Protein AF-A0A9P8L8C4-F1 (afdb_monomer_lite)

Foldseek 3Di:
DDDDDDDDDDDDDDDPDDPDPPDPPPDDDDDPCNVVLVVLQVLLDLDVVLVVLLVVLVVVLVVLVCCLVCCCVPPVVVVVVLVVCPPVSVVVSVVVSVVSVVSNVVSCVSVVDDRDQPLQDDDALVRCVVVVHHSPDHNPDDVPPPPPPPPDPDDDDDD

Radius of gyration: 31.72 Å; chains: 1; bounding box: 51×33×117 Å

pLDDT: mean 74.8, std 17.16, range [39.59, 94.56]

Sequence (159 aa):
MASAVAPSTPTPPSAHTAKSASASPAGTWRHPRFDDIVRRQNASAFTDSNVKKILWNAGTLIGSFAVGRFVPLIHPLLAEFTSYLYPYSLYIISLLRMLWFINIIIAFTPLIKPKDDLSDIPLTPSQRALLGLDPNAPSSLKPGSQKPQFLLFKLAPFW

Structure (mmCIF, N/CA/C/O backbone):
data_AF-A0A9P8L8C4-F1
#
_entry.id   AF-A0A9P8L8C4-F1
#
loop_
_atom_site.group_PDB
_atom_site.id
_atom_site.type_symbol
_atom_site.label_atom_id
_atom_site.label_alt_id
_atom_site.label_comp_id
_atom_site.label_asym_id
_atom_site.label_entity_id
_atom_site.label_seq_id
_atom_site.pdbx_PDB_ins_code
_atom_site.Cartn_x
_atom_site.Cartn_y
_atom_site.Cartn_z
_atom_site.occupancy
_atom_site.B_iso_or_equiv
_atom_site.auth_seq_id
_atom_site.auth_comp_id
_atom_site.auth_asym_id
_atom_site.auth_atom_id
_atom_site.pdbx_PDB_model_num
ATOM 1 N N . MET A 1 1 ? -23.802 -1.355 89.518 1.00 40.06 1 MET A N 1
ATOM 2 C CA . MET A 1 1 ? -24.201 -0.671 88.271 1.00 40.06 1 MET A CA 1
ATOM 3 C C . MET A 1 1 ? -22.961 -0.559 87.403 1.00 40.06 1 MET A C 1
ATOM 5 O O . MET A 1 1 ? -22.034 0.124 87.810 1.00 40.06 1 MET A O 1
ATOM 9 N N . ALA A 1 2 ? -22.883 -1.313 86.307 1.00 39.59 2 ALA A N 1
ATOM 10 C CA . ALA A 1 2 ? -21.724 -1.325 85.415 1.00 39.59 2 ALA A CA 1
ATOM 11 C C . ALA A 1 2 ? -22.160 -0.791 84.046 1.00 39.59 2 ALA A C 1
ATOM 13 O O . ALA A 1 2 ? -22.996 -1.403 83.384 1.00 39.59 2 ALA A O 1
ATOM 14 N N . SER A 1 3 ? -21.646 0.382 83.673 1.00 46.31 3 SER A N 1
ATOM 15 C CA . SER A 1 3 ? -21.904 1.028 82.384 1.00 46.31 3 SER A CA 1
ATOM 16 C C . SER A 1 3 ? -21.185 0.282 81.263 1.00 46.31 3 SER A C 1
ATOM 18 O O . SER A 1 3 ? -19.972 0.092 81.319 1.00 46.31 3 SER A O 1
ATOM 20 N N . ALA A 1 4 ? -21.932 -0.125 80.239 1.00 50.31 4 ALA A N 1
ATOM 21 C CA . ALA A 1 4 ? -21.379 -0.693 79.018 1.00 50.31 4 ALA A CA 1
ATOM 22 C C . ALA A 1 4 ? -20.746 0.417 78.160 1.00 50.31 4 ALA A C 1
ATOM 24 O O . ALA A 1 4 ? -21.402 1.401 77.822 1.00 50.31 4 ALA A O 1
ATOM 25 N N . VAL A 1 5 ? -19.468 0.257 77.817 1.00 54.25 5 VAL A N 1
ATOM 26 C CA . VAL A 1 5 ? -18.744 1.118 76.872 1.00 54.25 5 VAL A CA 1
ATOM 27 C C . VAL A 1 5 ? -19.084 0.660 75.451 1.00 54.25 5 VAL A C 1
ATOM 29 O O . VAL A 1 5 ? -18.885 -0.506 75.114 1.00 54.25 5 VAL A O 1
ATOM 32 N N . ALA A 1 6 ? -19.614 1.562 74.624 1.00 57.88 6 ALA A N 1
ATOM 33 C CA . ALA A 1 6 ? -19.891 1.297 73.212 1.00 57.88 6 ALA A CA 1
ATOM 34 C C . ALA A 1 6 ? -18.593 1.355 72.372 1.00 57.88 6 ALA A C 1
ATOM 36 O O . ALA A 1 6 ? -17.751 2.217 72.632 1.00 57.88 6 ALA A O 1
ATOM 37 N N . PRO A 1 7 ? -18.406 0.475 71.368 1.00 52.94 7 PRO A N 1
ATOM 38 C CA . PRO A 1 7 ? -17.205 0.466 70.536 1.00 52.94 7 PRO A CA 1
ATOM 39 C C . PRO A 1 7 ? -17.221 1.584 69.481 1.00 52.94 7 PRO A C 1
ATOM 41 O O . PRO A 1 7 ? -18.206 1.785 68.773 1.00 52.94 7 PRO A O 1
ATOM 44 N N . SER A 1 8 ? -16.097 2.290 69.364 1.00 53.03 8 SER A N 1
ATOM 45 C CA . SER A 1 8 ? -15.855 3.362 68.395 1.00 53.03 8 SER A CA 1
ATOM 46 C C . SER A 1 8 ? -15.687 2.816 66.972 1.00 53.03 8 SER A C 1
ATOM 48 O O . SER A 1 8 ? -14.843 1.956 66.723 1.00 53.03 8 SER A O 1
ATOM 50 N N . THR A 1 9 ? -16.454 3.350 66.022 1.00 56.22 9 THR A N 1
ATOM 51 C CA . THR A 1 9 ? -16.326 3.067 64.584 1.00 56.22 9 THR A CA 1
ATOM 52 C C . THR A 1 9 ? -14.974 3.569 64.049 1.00 56.22 9 THR A C 1
ATOM 54 O O . THR A 1 9 ? -14.654 4.740 64.262 1.00 56.22 9 THR A O 1
ATOM 57 N N . PRO A 1 10 ? -14.171 2.751 63.340 1.00 46.22 10 PRO A N 1
ATOM 58 C CA . PRO A 1 10 ? -12.918 3.215 62.754 1.00 46.22 10 PRO A CA 1
ATOM 59 C C . PRO A 1 10 ? -13.168 4.065 61.501 1.00 46.22 10 PRO A C 1
ATOM 61 O O . PRO A 1 10 ? -13.829 3.644 60.551 1.00 46.22 10 PRO A O 1
ATOM 64 N N . THR A 1 11 ? -12.603 5.268 61.502 1.00 51.56 11 THR A N 1
ATOM 65 C CA . THR A 1 11 ? -12.534 6.191 60.364 1.00 51.56 11 THR A CA 1
ATOM 66 C C . THR A 1 11 ? -11.739 5.554 59.214 1.00 51.56 11 THR A C 1
ATOM 68 O O . THR A 1 11 ? -10.655 5.020 59.466 1.00 51.56 11 THR A O 1
ATOM 71 N N . PRO A 1 12 ? -12.207 5.597 57.951 1.00 46.72 12 PRO A N 1
ATOM 72 C CA . PRO A 1 12 ? -11.429 5.074 56.833 1.00 46.72 12 PRO A CA 1
ATOM 73 C C . PRO A 1 12 ? -10.143 5.900 56.635 1.00 46.72 12 PRO A C 1
ATOM 75 O O . PRO A 1 12 ? -10.187 7.131 56.726 1.00 46.72 12 PRO A O 1
ATOM 78 N N . PRO A 1 13 ? -8.993 5.255 56.362 1.00 44.22 13 PRO A N 1
ATOM 79 C CA . PRO A 1 13 ? -7.738 5.956 56.157 1.00 44.22 13 PRO A CA 1
ATOM 80 C C . PRO A 1 13 ? -7.782 6.736 54.842 1.00 44.22 13 PRO A C 1
ATOM 82 O O . PRO A 1 13 ? -8.134 6.209 53.786 1.00 44.22 13 PRO A O 1
ATOM 85 N N . SER A 1 14 ? -7.400 8.008 54.940 1.00 47.22 14 SER A N 1
ATOM 86 C CA . SER A 1 14 ? -7.165 8.912 53.821 1.00 47.22 14 SER A CA 1
ATOM 87 C C . SER A 1 14 ? -6.246 8.233 52.800 1.00 47.22 14 SER A C 1
ATOM 89 O O . SER A 1 14 ? -5.106 7.883 53.111 1.00 47.22 14 SER A O 1
ATOM 91 N N . ALA A 1 15 ? -6.759 7.980 51.594 1.00 44.75 15 ALA A N 1
ATOM 92 C CA . ALA A 1 15 ? -5.992 7.360 50.526 1.00 44.75 15 ALA A CA 1
ATOM 93 C C . ALA A 1 15 ? -4.895 8.330 50.071 1.00 44.75 15 ALA A C 1
ATOM 95 O O . ALA A 1 15 ? -5.138 9.291 49.341 1.00 44.75 15 ALA A O 1
ATOM 96 N N . HIS A 1 16 ? -3.677 8.068 50.533 1.00 41.62 16 HIS A N 1
ATOM 97 C CA . HIS A 1 16 ? -2.477 8.756 50.102 1.00 41.62 16 HIS A CA 1
ATOM 98 C C . HIS A 1 16 ? -2.248 8.548 48.598 1.00 41.62 16 HIS A C 1
ATOM 100 O O . HIS A 1 16 ? -2.010 7.441 48.123 1.00 41.62 16 HIS A O 1
ATOM 106 N N . THR A 1 17 ? -2.302 9.671 47.885 1.00 41.66 17 THR A N 1
ATOM 107 C CA . THR A 1 17 ? -1.464 10.013 46.733 1.00 41.66 17 THR A CA 1
ATOM 108 C C . THR A 1 17 ? -1.441 8.985 45.602 1.00 41.66 17 THR A C 1
ATOM 110 O O . THR A 1 17 ? -0.466 8.262 45.390 1.00 41.66 17 THR A O 1
ATOM 113 N N . ALA A 1 18 ? -2.496 9.017 44.784 1.00 43.34 18 ALA A N 1
ATOM 114 C CA . ALA A 1 18 ? -2.396 8.630 43.384 1.00 43.34 18 ALA A CA 1
ATOM 115 C C . ALA A 1 18 ? -1.188 9.355 42.767 1.00 43.34 18 ALA A C 1
ATOM 117 O O . ALA A 1 18 ? -1.166 10.581 42.664 1.00 43.34 18 ALA A O 1
ATOM 118 N N . LYS A 1 19 ? -0.155 8.588 42.415 1.00 44.50 19 LYS A N 1
ATOM 119 C CA . LYS A 1 19 ? 1.033 9.057 41.703 1.00 44.50 19 LYS A CA 1
ATOM 120 C C . LYS A 1 19 ? 0.554 9.750 40.427 1.00 44.50 19 LYS A C 1
ATOM 122 O O . LYS A 1 19 ? 0.029 9.069 39.553 1.00 44.50 19 LYS A O 1
ATOM 127 N N . SER A 1 20 ? 0.653 11.082 40.414 1.00 41.12 20 SER A N 1
ATOM 128 C CA . SER A 1 20 ? 0.116 12.034 39.437 1.00 41.12 20 SER A CA 1
ATOM 129 C C . SER A 1 20 ? -0.485 11.397 38.187 1.00 41.12 20 SER A C 1
ATOM 131 O O . SER A 1 20 ? 0.168 11.268 37.153 1.00 41.12 20 SER A O 1
ATOM 133 N N . ALA A 1 21 ? -1.776 11.068 38.276 1.00 52.81 21 ALA A N 1
ATOM 134 C CA . ALA A 1 21 ? -2.645 11.260 37.132 1.00 52.81 21 ALA A CA 1
ATOM 135 C C . ALA A 1 21 ? -2.432 12.713 36.698 1.00 52.81 21 ALA A C 1
ATOM 137 O O . ALA A 1 21 ? -2.588 13.620 37.518 1.00 52.81 21 ALA A O 1
ATOM 138 N N . SER A 1 22 ? -1.997 12.939 35.457 1.00 49.97 22 SER A N 1
ATOM 139 C CA . SER A 1 22 ? -2.027 14.278 34.877 1.00 49.97 22 SER A CA 1
ATOM 140 C C . SER A 1 22 ? -3.450 14.790 35.066 1.00 49.97 22 SER A C 1
ATOM 142 O O . SER A 1 22 ? -4.384 14.236 34.481 1.00 49.97 22 SER A O 1
ATOM 144 N N . ALA A 1 23 ? -3.618 15.754 35.968 1.00 53.47 23 ALA A N 1
ATOM 145 C CA . ALA A 1 23 ? -4.906 16.328 36.290 1.00 53.47 23 ALA A CA 1
ATOM 146 C C . ALA A 1 23 ? -5.538 16.798 34.980 1.00 53.47 23 ALA A C 1
ATOM 148 O O . ALA A 1 23 ? -4.986 17.670 34.314 1.00 53.47 23 ALA A O 1
ATOM 149 N N . SER A 1 24 ? -6.651 16.179 34.583 1.00 52.22 24 SER A N 1
ATOM 150 C CA . SER A 1 24 ? -7.511 16.732 33.545 1.00 52.22 24 SER A CA 1
ATOM 151 C C . SER A 1 24 ? -8.174 17.961 34.173 1.00 52.22 24 SER A C 1
ATOM 153 O O . SER A 1 24 ? -8.968 17.802 35.107 1.00 52.22 24 SER A O 1
ATOM 155 N N . PRO A 1 25 ? -7.797 19.188 33.772 1.00 56.12 25 PRO A N 1
ATOM 156 C CA . PRO A 1 25 ? -8.393 20.393 34.321 1.00 56.12 25 PRO A CA 1
ATOM 157 C C . PRO A 1 25 ? -9.795 20.492 33.725 1.00 56.12 25 PRO A C 1
ATOM 159 O O . PRO A 1 25 ? -9.920 20.503 32.507 1.00 56.12 25 PRO A O 1
ATOM 162 N N . ALA A 1 26 ? -10.825 20.496 34.575 1.00 57.72 26 ALA A N 1
ATOM 163 C CA . ALA A 1 26 ? -12.217 20.840 34.267 1.00 57.72 26 ALA A CA 1
ATOM 164 C C . ALA A 1 26 ? -12.619 20.746 32.774 1.00 57.72 26 ALA A C 1
ATOM 166 O O . ALA A 1 26 ? -12.619 21.740 32.053 1.00 57.72 26 ALA A O 1
ATOM 167 N N . GLY A 1 27 ? -12.996 19.546 32.323 1.00 62.44 27 GLY A N 1
ATOM 168 C CA . GLY A 1 27 ? -13.555 19.341 30.986 1.00 62.44 27 GLY A CA 1
ATOM 169 C C . GLY A 1 27 ? -13.231 17.966 30.414 1.00 62.44 27 GLY A C 1
ATOM 170 O O . GLY A 1 27 ? -12.110 17.714 29.994 1.00 62.44 27 GLY A O 1
ATOM 171 N N . THR A 1 28 ? -14.249 17.105 30.349 1.00 66.88 28 THR A N 1
ATOM 172 C CA . THR A 1 28 ? -14.245 15.773 29.712 1.00 66.88 28 THR A CA 1
ATOM 173 C C . THR A 1 28 ? -13.277 14.758 30.333 1.00 66.88 28 THR A C 1
ATOM 175 O O . THR A 1 28 ? -12.097 14.688 30.000 1.00 66.88 28 THR A O 1
ATOM 178 N N . TRP A 1 29 ? -13.808 13.886 31.195 1.00 66.75 29 TRP A N 1
ATOM 179 C CA . TRP A 1 29 ? -13.113 12.660 31.600 1.00 66.75 29 TRP A CA 1
ATOM 180 C C . TRP A 1 29 ? -12.693 11.849 30.359 1.00 66.75 29 TRP A C 1
ATOM 182 O O . TRP A 1 29 ? -13.540 11.494 29.540 1.00 66.75 29 TRP A O 1
ATOM 192 N N . ARG A 1 30 ? -11.400 11.518 30.234 1.00 76.56 30 ARG A N 1
ATOM 193 C CA . ARG A 1 30 ? -10.848 10.655 29.171 1.00 76.56 30 ARG A CA 1
ATOM 194 C C . ARG A 1 30 ? -10.201 9.414 29.782 1.00 76.56 30 ARG A C 1
ATOM 196 O O . ARG A 1 30 ? -9.505 9.506 30.790 1.00 76.56 30 ARG A O 1
ATOM 203 N N . HIS A 1 31 ? -10.432 8.246 29.179 1.00 81.00 31 HIS A N 1
ATOM 204 C CA . HIS A 1 31 ? -9.868 6.986 29.669 1.00 81.00 31 HIS A CA 1
ATOM 205 C C . HIS A 1 31 ? -8.324 7.011 29.580 1.00 81.00 31 HIS A C 1
ATOM 207 O O . HIS A 1 31 ? -7.805 7.352 28.513 1.00 81.00 31 HIS A O 1
ATOM 213 N N . PRO A 1 32 ? -7.573 6.599 30.625 1.00 82.62 32 PRO A N 1
ATOM 214 C CA . PRO A 1 32 ? -6.104 6.671 30.634 1.00 82.62 32 PRO A CA 1
ATOM 215 C C . PRO A 1 32 ? -5.418 5.915 29.488 1.00 82.62 32 PRO A C 1
ATOM 217 O O . PRO A 1 32 ? -4.313 6.264 29.097 1.00 82.62 32 PRO A O 1
ATOM 220 N N . ARG A 1 33 ? -6.077 4.882 28.942 1.00 83.06 33 ARG A N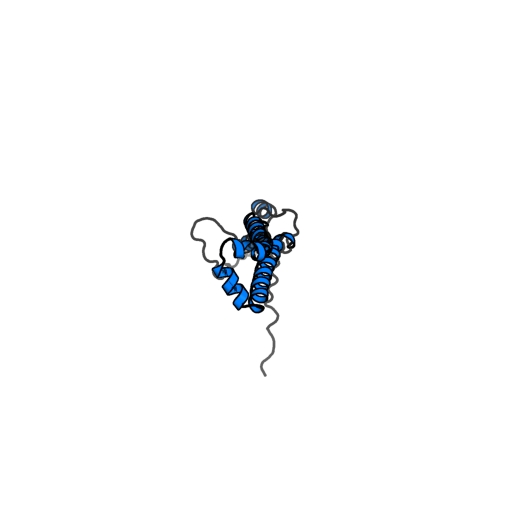 1
ATOM 221 C CA . ARG A 1 33 ? -5.589 4.087 27.798 1.00 83.06 33 ARG A CA 1
ATOM 222 C C . ARG A 1 33 ? -6.336 4.358 26.490 1.00 83.06 33 ARG A C 1
ATOM 224 O O . ARG A 1 33 ? -6.329 3.515 25.602 1.00 83.06 33 ARG A O 1
ATOM 231 N N . PHE A 1 34 ? -7.045 5.482 26.375 1.00 87.06 34 PHE A N 1
ATOM 232 C CA . PHE A 1 34 ? -7.819 5.786 25.165 1.00 87.06 34 PHE A CA 1
ATOM 233 C C . PHE A 1 34 ? -6.940 5.831 23.905 1.00 87.06 34 PHE A C 1
ATOM 235 O O . PHE A 1 34 ? -7.300 5.254 22.884 1.00 87.06 34 PHE A O 1
ATOM 242 N N . ASP A 1 35 ? -5.753 6.430 23.993 1.00 86.69 35 ASP A N 1
ATOM 243 C CA . ASP A 1 35 ? -4.854 6.552 22.837 1.00 86.69 35 ASP A CA 1
ATOM 244 C C . ASP A 1 35 ? -4.340 5.186 22.364 1.00 86.69 35 ASP A C 1
ATOM 246 O O . ASP A 1 35 ? -4.241 4.926 21.164 1.00 86.69 35 ASP A O 1
ATOM 250 N N . ASP A 1 36 ? -4.080 4.274 23.305 1.00 85.88 36 ASP A N 1
ATOM 251 C CA . ASP A 1 36 ? -3.688 2.900 22.996 1.00 85.88 36 ASP A CA 1
ATOM 252 C C . ASP A 1 36 ? -4.811 2.125 22.295 1.00 85.88 36 ASP A C 1
ATOM 254 O O . ASP A 1 36 ? -4.537 1.392 21.340 1.00 85.88 36 ASP A O 1
ATOM 258 N N . ILE A 1 37 ? -6.059 2.308 22.746 1.00 86.50 37 ILE A N 1
ATOM 259 C CA . ILE A 1 37 ? -7.267 1.715 22.149 1.00 86.50 37 ILE A CA 1
ATOM 260 C C . ILE A 1 37 ? -7.399 2.163 20.694 1.00 86.50 37 ILE A C 1
ATOM 262 O O . ILE A 1 37 ? -7.448 1.329 19.788 1.00 86.50 37 ILE A O 1
ATOM 266 N N . VAL A 1 38 ? -7.375 3.478 20.461 1.00 87.75 38 VAL A N 1
ATOM 267 C CA . VAL A 1 38 ? -7.515 4.060 19.119 1.00 87.75 38 VAL A CA 1
ATOM 268 C C . VAL A 1 38 ? -6.380 3.601 18.206 1.00 87.75 38 VAL A C 1
ATOM 270 O O . VAL A 1 38 ? -6.621 3.216 17.060 1.00 87.75 38 VAL A O 1
ATOM 273 N N . ARG A 1 39 ? -5.139 3.566 18.709 1.00 86.44 39 ARG A N 1
ATOM 274 C CA . ARG A 1 39 ? -3.985 3.078 17.942 1.00 86.44 39 ARG A CA 1
ATOM 275 C C . ARG A 1 39 ? -4.184 1.634 17.475 1.00 86.44 39 ARG A C 1
ATOM 277 O O . ARG A 1 39 ? -3.915 1.337 16.313 1.00 86.44 39 ARG A O 1
ATOM 284 N N . ARG A 1 40 ? -4.629 0.736 18.359 1.00 86.44 40 ARG A N 1
ATOM 285 C CA . ARG A 1 40 ? -4.825 -0.692 18.040 1.00 86.44 40 ARG A CA 1
ATOM 286 C C . ARG A 1 40 ? -5.997 -0.919 17.084 1.00 86.44 40 ARG A C 1
ATOM 288 O O . ARG A 1 40 ? -5.867 -1.699 16.139 1.00 86.44 40 ARG A O 1
ATOM 295 N N . GLN A 1 41 ? -7.092 -0.182 17.264 1.00 86.06 41 GLN A N 1
ATOM 296 C CA . GLN A 1 41 ? -8.224 -0.207 16.337 1.00 86.06 41 GLN A CA 1
ATOM 297 C C . GLN A 1 41 ? -7.809 0.257 14.933 1.00 86.06 41 GLN A C 1
ATOM 299 O O . GLN A 1 41 ? -8.098 -0.427 13.954 1.00 86.06 41 GLN A O 1
ATOM 304 N N . ASN A 1 42 ? -7.061 1.360 14.824 1.00 83.31 42 ASN A N 1
ATOM 305 C CA . ASN A 1 42 ? -6.596 1.876 13.534 1.00 83.31 42 ASN A CA 1
ATOM 306 C C . ASN A 1 42 ? -5.567 0.948 12.860 1.00 83.31 42 ASN A C 1
ATOM 308 O O . ASN A 1 42 ? -5.579 0.780 11.645 1.00 83.31 42 ASN A O 1
ATOM 312 N N . ALA A 1 43 ? -4.705 0.283 13.636 1.00 80.69 43 ALA A N 1
ATOM 313 C CA . ALA A 1 43 ? -3.736 -0.681 13.105 1.00 80.69 43 ALA A CA 1
ATOM 314 C C . ALA A 1 43 ? -4.384 -1.921 12.457 1.00 80.69 43 ALA A C 1
ATOM 316 O O . ALA A 1 43 ? -3.722 -2.620 11.685 1.00 80.69 43 ALA A O 1
ATOM 317 N N . SER A 1 44 ? -5.653 -2.182 12.776 1.00 77.62 44 SER A N 1
ATOM 318 C CA . SER A 1 44 ? -6.445 -3.299 12.249 1.00 77.62 44 SER A CA 1
ATOM 319 C C . SER A 1 44 ? -7.510 -2.838 11.244 1.00 77.62 44 SER A C 1
ATOM 321 O O . SER A 1 44 ? -8.294 -3.650 10.762 1.00 77.62 44 SER A O 1
ATOM 323 N N . ALA A 1 45 ? -7.576 -1.539 10.933 1.00 80.06 45 ALA A N 1
ATOM 324 C CA . ALA A 1 45 ? -8.603 -0.982 10.064 1.00 80.06 45 ALA A CA 1
ATOM 325 C C . ALA A 1 45 ? -8.209 -1.095 8.585 1.00 80.06 45 ALA A C 1
ATOM 327 O O . ALA A 1 45 ? -7.171 -0.588 8.144 1.00 80.06 45 ALA A O 1
ATOM 328 N N . PHE A 1 46 ? -9.079 -1.718 7.788 1.00 77.88 46 PHE A N 1
ATOM 329 C CA . PHE A 1 46 ? -8.966 -1.683 6.335 1.00 77.88 46 PHE A CA 1
ATOM 330 C C . PHE A 1 46 ? -9.653 -0.431 5.774 1.00 77.88 46 PHE A C 1
ATOM 332 O O . PHE A 1 46 ? -10.850 -0.425 5.510 1.00 77.88 46 PHE A O 1
ATOM 339 N N . THR A 1 47 ? -8.884 0.648 5.633 1.00 81.12 47 THR A N 1
ATOM 340 C CA . THR A 1 47 ? -9.370 1.949 5.141 1.00 81.12 47 THR A CA 1
ATOM 341 C C . THR A 1 47 ? -9.159 2.124 3.630 1.00 81.12 47 THR A C 1
ATOM 343 O O . THR A 1 47 ? -8.226 1.556 3.058 1.00 81.12 47 THR A O 1
ATOM 346 N N . ASP A 1 48 ? -9.933 3.013 2.996 1.00 82.19 48 ASP A N 1
ATOM 347 C CA . ASP A 1 48 ? -9.788 3.445 1.591 1.00 82.19 48 ASP A CA 1
ATOM 348 C C . ASP A 1 48 ? -8.362 3.859 1.205 1.00 82.19 48 ASP A C 1
ATOM 350 O O . ASP A 1 48 ? -7.939 3.727 0.055 1.00 82.19 48 ASP A O 1
ATOM 354 N N . SER A 1 49 ? -7.594 4.373 2.165 1.00 82.19 49 SER A N 1
ATOM 355 C CA . SER A 1 49 ? -6.196 4.742 1.956 1.00 82.19 49 SER A CA 1
ATOM 356 C C . SER A 1 49 ? -5.323 3.531 1.611 1.00 82.19 49 SER A C 1
ATOM 358 O O . SER A 1 49 ? -4.425 3.660 0.780 1.00 82.19 49 SER A O 1
ATOM 360 N N . ASN A 1 50 ? -5.600 2.353 2.179 1.00 86.31 50 ASN A N 1
ATOM 361 C CA . ASN A 1 50 ? -4.909 1.112 1.830 1.00 86.31 50 ASN A CA 1
ATOM 362 C C . ASN A 1 50 ? -5.287 0.664 0.414 1.00 86.31 50 ASN A C 1
ATOM 364 O O . ASN A 1 50 ? -4.402 0.338 -0.370 1.00 86.31 50 ASN A O 1
ATOM 368 N N . VAL A 1 51 ? -6.570 0.755 0.043 1.00 84.81 51 VAL A N 1
ATOM 369 C CA . VAL A 1 51 ? -7.049 0.429 -1.313 1.00 84.81 51 VAL A CA 1
ATOM 370 C C . VAL A 1 51 ? -6.386 1.321 -2.361 1.00 84.81 51 VAL A C 1
ATOM 372 O O . VAL A 1 51 ? -5.851 0.825 -3.349 1.00 84.81 51 VAL A O 1
ATOM 375 N N . LYS A 1 52 ? -6.348 2.638 -2.132 1.00 86.69 52 LYS A N 1
ATOM 376 C CA . LYS A 1 52 ? -5.687 3.585 -3.042 1.00 86.69 52 LYS A CA 1
ATOM 377 C C . LYS A 1 52 ? -4.192 3.294 -3.176 1.00 86.69 52 LYS A C 1
ATOM 379 O O . LYS A 1 52 ? -3.668 3.352 -4.284 1.00 86.69 52 LYS A O 1
ATOM 384 N N . LYS A 1 53 ? -3.507 2.952 -2.078 1.00 87.69 53 LYS A N 1
ATOM 385 C CA . LYS A 1 53 ? -2.094 2.537 -2.121 1.00 87.69 53 LYS A CA 1
ATOM 386 C C . LYS A 1 53 ? -1.907 1.277 -2.960 1.00 87.69 53 LYS A C 1
ATOM 388 O O . LYS A 1 53 ? -0.996 1.255 -3.782 1.00 87.69 53 LYS A O 1
ATOM 393 N N . ILE A 1 54 ? -2.757 0.264 -2.779 1.00 90.00 54 ILE A N 1
ATOM 394 C CA . ILE A 1 54 ? -2.719 -0.968 -3.578 1.00 90.00 54 ILE A CA 1
ATOM 395 C C . ILE A 1 54 ? -2.915 -0.626 -5.054 1.00 90.00 54 ILE A C 1
ATOM 397 O O . ILE A 1 54 ? -2.097 -1.025 -5.874 1.00 90.00 54 ILE A O 1
ATOM 401 N N . LEU A 1 55 ? -3.939 0.165 -5.384 1.00 92.12 55 LEU A N 1
ATOM 402 C CA . LEU A 1 55 ? -4.264 0.517 -6.763 1.00 92.12 55 LEU A CA 1
ATOM 403 C C . LEU A 1 55 ? -3.119 1.265 -7.454 1.00 92.12 55 LEU A C 1
ATOM 405 O O . LEU A 1 55 ? -2.728 0.890 -8.556 1.00 92.12 55 LEU A O 1
ATOM 409 N N . TRP A 1 56 ? -2.547 2.280 -6.799 1.00 91.62 56 TRP A N 1
ATOM 410 C CA . TRP A 1 56 ? -1.423 3.028 -7.359 1.00 91.62 56 TRP A CA 1
ATOM 411 C C . TRP A 1 56 ? -0.173 2.165 -7.521 1.00 91.62 56 TRP A C 1
ATOM 413 O O . TRP A 1 56 ? 0.402 2.167 -8.602 1.00 91.62 56 TRP A O 1
ATOM 423 N N . ASN A 1 57 ? 0.228 1.394 -6.501 1.00 92.44 57 ASN A N 1
ATOM 424 C CA . ASN A 1 57 ? 1.424 0.549 -6.604 1.00 92.44 57 ASN A CA 1
ATOM 425 C C . ASN A 1 57 ? 1.239 -0.603 -7.606 1.00 92.44 57 ASN A C 1
ATOM 427 O O . ASN A 1 57 ? 2.176 -0.953 -8.318 1.00 92.44 57 ASN A O 1
ATOM 431 N N . ALA A 1 58 ? 0.044 -1.193 -7.691 1.00 91.06 58 ALA A N 1
ATOM 432 C CA . ALA A 1 58 ? -0.257 -2.226 -8.678 1.00 91.06 58 ALA A CA 1
ATOM 433 C C . ALA A 1 58 ? -0.262 -1.642 -10.095 1.00 91.06 58 ALA A C 1
ATOM 435 O O . ALA A 1 58 ? 0.345 -2.211 -11.000 1.00 91.06 58 ALA A O 1
ATOM 436 N N . GLY A 1 59 ? -0.887 -0.476 -10.276 1.00 92.81 59 GLY A N 1
ATOM 437 C CA . GLY A 1 59 ? -0.901 0.243 -11.546 1.00 92.81 59 GLY A CA 1
ATOM 438 C C . GLY A 1 59 ? 0.503 0.618 -12.019 1.00 92.81 59 GLY A C 1
ATOM 439 O O . GLY A 1 59 ? 0.840 0.363 -13.174 1.00 92.81 59 GLY A O 1
ATOM 440 N N . THR A 1 60 ? 1.356 1.153 -11.138 1.00 91.06 60 THR A N 1
ATOM 441 C CA . THR A 1 60 ? 2.751 1.478 -11.485 1.00 91.06 60 THR A CA 1
ATOM 442 C C . THR A 1 60 ? 3.565 0.226 -11.787 1.00 91.06 60 THR A C 1
ATOM 444 O O . THR A 1 60 ? 4.320 0.217 -12.759 1.00 91.06 60 THR A O 1
ATOM 447 N N . LEU A 1 61 ? 3.384 -0.852 -11.018 1.00 92.62 61 LEU A N 1
ATOM 448 C CA . LEU A 1 61 ? 4.063 -2.123 -11.256 1.00 92.62 61 LEU A CA 1
ATOM 449 C C . LEU A 1 61 ? 3.699 -2.699 -12.628 1.00 92.62 61 LEU A C 1
ATOM 451 O O . LEU A 1 61 ? 4.599 -3.030 -13.398 1.00 92.62 61 LEU A O 1
ATOM 455 N N . ILE A 1 62 ? 2.409 -2.762 -12.965 1.00 91.44 62 ILE A N 1
ATOM 456 C CA . ILE A 1 62 ? 1.927 -3.240 -14.270 1.00 91.44 62 ILE A CA 1
ATOM 457 C C . ILE A 1 62 ? 2.426 -2.319 -15.390 1.00 91.44 62 ILE A C 1
ATOM 459 O O . ILE A 1 62 ? 3.007 -2.786 -16.370 1.00 91.44 62 ILE A O 1
ATOM 463 N N . GLY A 1 63 ? 2.282 -1.002 -15.221 1.00 91.31 63 GLY A N 1
ATOM 464 C CA . GLY A 1 63 ? 2.760 -0.008 -16.183 1.00 91.31 63 GLY A CA 1
ATOM 465 C C . GLY A 1 63 ? 4.267 -0.105 -16.438 1.00 91.31 63 GLY A C 1
ATOM 466 O O . GLY A 1 63 ? 4.719 0.087 -17.567 1.00 91.31 63 GLY A O 1
ATOM 467 N N . SER A 1 64 ? 5.052 -0.503 -15.433 1.00 91.06 64 SER A N 1
ATOM 468 C CA . SER A 1 64 ? 6.503 -0.662 -15.562 1.00 91.06 64 SER A CA 1
ATOM 469 C C . SER A 1 64 ? 6.929 -1.721 -16.585 1.00 91.06 64 SER A C 1
ATOM 471 O O . SER A 1 64 ? 8.060 -1.678 -17.070 1.00 91.06 64 SER A O 1
ATOM 473 N N . PHE A 1 65 ? 6.065 -2.680 -16.930 1.00 89.44 65 PHE A N 1
ATOM 474 C CA . PHE A 1 65 ? 6.349 -3.670 -17.975 1.00 89.44 65 PHE A CA 1
ATOM 475 C C . PHE A 1 65 ? 6.228 -3.077 -19.380 1.00 89.44 65 PHE A C 1
ATOM 477 O O . PHE A 1 65 ? 6.947 -3.489 -20.286 1.00 89.44 65 PHE A O 1
ATOM 484 N N . ALA A 1 66 ? 5.384 -2.061 -19.548 1.00 89.50 66 ALA A N 1
ATOM 485 C CA . ALA A 1 66 ? 5.193 -1.369 -20.815 1.00 89.50 66 ALA A CA 1
ATOM 486 C C . ALA A 1 66 ? 6.344 -0.390 -21.135 1.00 89.50 66 ALA A C 1
ATOM 488 O O . ALA A 1 66 ? 6.562 -0.045 -22.297 1.00 89.50 66 ALA A O 1
ATOM 489 N N . VAL A 1 67 ? 7.123 0.022 -20.126 1.00 86.69 67 VAL A N 1
ATOM 490 C CA . VAL A 1 67 ? 8.214 1.012 -20.237 1.00 86.69 67 VAL A CA 1
ATOM 491 C C . VAL A 1 67 ? 9.190 0.678 -21.366 1.00 86.69 67 VAL A C 1
ATOM 493 O O . VAL A 1 67 ? 9.442 1.529 -22.213 1.00 86.69 67 VAL A O 1
ATOM 496 N N . GLY A 1 68 ? 9.675 -0.564 -21.454 1.00 84.19 68 GLY A N 1
ATOM 497 C CA . GLY A 1 68 ? 10.637 -0.959 -22.494 1.00 84.19 68 GLY A CA 1
ATOM 498 C C . GLY A 1 68 ? 10.089 -0.875 -23.924 1.00 84.19 68 GLY A C 1
ATOM 499 O O . GLY A 1 68 ? 10.859 -0.728 -24.868 1.00 84.19 68 GLY A O 1
ATOM 500 N N . ARG A 1 69 ? 8.762 -0.928 -24.097 1.00 87.25 69 ARG A N 1
ATOM 501 C CA . ARG A 1 69 ? 8.110 -0.828 -25.407 1.00 87.25 69 ARG A CA 1
ATOM 502 C C . ARG A 1 69 ? 7.843 0.617 -25.816 1.00 87.25 69 ARG A C 1
ATOM 504 O O . ARG A 1 69 ? 7.999 0.942 -26.988 1.00 87.25 69 ARG A O 1
ATOM 511 N N . PHE A 1 70 ? 7.418 1.460 -24.877 1.00 89.88 70 PHE A N 1
ATOM 512 C CA . PHE A 1 70 ? 6.940 2.810 -25.190 1.00 89.88 70 PHE A CA 1
ATOM 513 C C . PHE A 1 70 ? 7.983 3.909 -24.974 1.00 89.88 70 PHE A C 1
ATOM 515 O O . PHE A 1 70 ? 7.960 4.897 -25.702 1.00 89.88 70 PHE A O 1
ATOM 522 N N . VAL A 1 71 ? 8.926 3.751 -24.039 1.00 90.00 71 VAL A N 1
ATOM 523 C CA . VAL A 1 71 ? 9.957 4.776 -23.789 1.00 90.00 71 VAL A CA 1
ATOM 524 C C . VAL A 1 71 ? 10.803 5.081 -25.028 1.00 90.00 71 VAL A C 1
ATOM 526 O O . VAL A 1 71 ? 10.972 6.265 -25.307 1.00 90.00 71 VAL A O 1
ATOM 529 N N . PRO A 1 72 ? 11.261 4.102 -25.834 1.00 90.38 72 PRO A N 1
ATOM 530 C CA . PRO A 1 72 ? 12.004 4.408 -27.059 1.00 90.38 72 PRO A CA 1
ATOM 531 C C . PRO A 1 72 ? 11.196 5.201 -28.095 1.00 90.38 72 PRO A C 1
ATOM 533 O O . PRO A 1 72 ? 11.778 5.946 -28.874 1.00 90.38 72 PRO A O 1
ATOM 536 N N . LEU A 1 73 ? 9.864 5.058 -28.096 1.00 91.25 73 LEU A N 1
ATOM 537 C CA . LEU A 1 73 ? 8.972 5.748 -29.035 1.00 91.25 73 LEU A CA 1
ATOM 538 C C . LEU A 1 73 ? 8.729 7.209 -28.643 1.00 91.25 73 LEU A C 1
ATOM 540 O O . LEU A 1 73 ? 8.562 8.057 -29.512 1.00 91.25 73 LEU A O 1
ATOM 544 N N . ILE A 1 74 ? 8.674 7.493 -27.341 1.00 92.94 74 ILE A N 1
ATOM 545 C CA . ILE A 1 74 ? 8.303 8.814 -26.815 1.00 92.94 74 ILE A CA 1
ATOM 546 C C . ILE A 1 74 ? 9.547 9.630 -26.447 1.00 92.94 74 ILE A C 1
ATOM 548 O O . ILE A 1 74 ? 9.561 10.846 -26.615 1.00 92.94 74 ILE A O 1
ATOM 552 N N . HIS A 1 75 ? 10.591 8.976 -25.931 1.00 91.8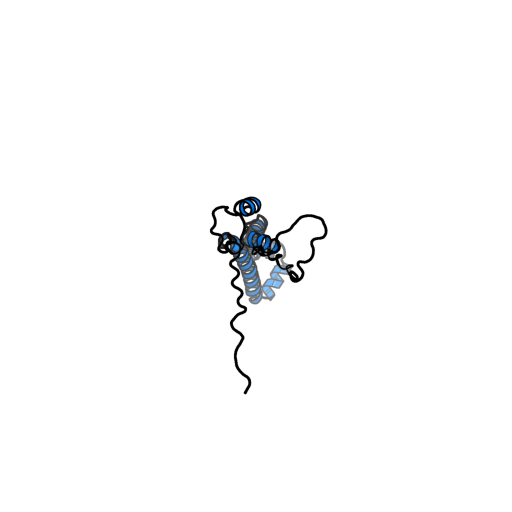8 75 HIS A N 1
ATOM 553 C CA . HIS A 1 75 ? 11.760 9.636 -25.360 1.00 91.88 75 HIS A CA 1
ATOM 554 C C . HIS A 1 75 ? 13.076 8.922 -25.739 1.00 91.88 75 HIS A C 1
ATOM 556 O O . HIS A 1 75 ? 13.693 8.250 -24.902 1.00 91.88 75 HIS A O 1
ATOM 562 N N . PRO A 1 76 ? 13.553 9.087 -26.987 1.00 90.12 76 PRO A N 1
ATOM 563 C CA . PRO A 1 76 ? 14.703 8.350 -27.521 1.00 90.12 76 PRO A CA 1
ATOM 564 C C . PRO A 1 76 ? 15.995 8.572 -26.721 1.00 90.12 76 PRO A C 1
ATOM 566 O O . PRO A 1 76 ? 16.712 7.613 -26.454 1.00 90.12 76 PRO A O 1
ATOM 569 N N . LEU A 1 77 ? 16.238 9.789 -26.218 1.00 92.19 77 LEU A N 1
ATOM 570 C CA . LEU A 1 77 ? 17.409 10.094 -25.380 1.00 92.19 77 LEU A CA 1
ATOM 571 C C . LEU A 1 77 ? 17.449 9.258 -24.087 1.00 92.19 77 LEU A C 1
ATOM 573 O O . LEU A 1 77 ? 18.513 8.856 -23.622 1.00 92.19 77 LEU A O 1
ATOM 577 N N . LEU A 1 78 ? 16.279 8.980 -23.502 1.00 88.69 78 LEU A N 1
ATOM 578 C CA . LEU A 1 78 ? 16.200 8.181 -22.278 1.00 88.69 78 LEU A CA 1
ATOM 579 C C . LEU A 1 78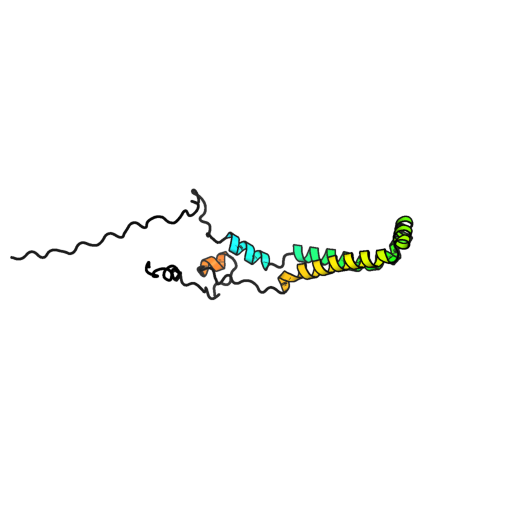 ? 16.432 6.702 -22.598 1.00 88.69 78 LEU A C 1
ATOM 581 O O . LEU A 1 78 ? 17.084 6.008 -21.823 1.00 88.69 78 LEU A O 1
ATOM 585 N N . ALA A 1 79 ? 15.945 6.238 -23.752 1.00 89.50 79 ALA A N 1
ATOM 586 C CA . ALA A 1 79 ? 16.212 4.890 -24.231 1.00 89.50 79 ALA A CA 1
ATOM 587 C C . ALA A 1 79 ? 17.714 4.667 -24.467 1.00 89.50 79 ALA A C 1
ATOM 589 O O . ALA A 1 79 ? 18.261 3.711 -23.920 1.00 89.50 79 ALA A O 1
ATOM 590 N N . GLU A 1 80 ? 18.396 5.582 -25.162 1.00 91.50 80 GLU A N 1
ATOM 591 C CA . GLU A 1 80 ? 19.849 5.505 -25.377 1.00 91.50 80 GLU A CA 1
ATOM 592 C C . GLU A 1 80 ? 20.628 5.457 -24.060 1.00 91.50 80 GLU A C 1
ATOM 594 O O . GLU A 1 80 ? 21.488 4.594 -23.878 1.00 91.50 80 GLU A O 1
ATOM 599 N N . PHE A 1 81 ? 20.275 6.315 -23.100 1.00 90.06 81 PHE A N 1
ATOM 600 C CA . PHE A 1 81 ? 20.882 6.292 -21.771 1.00 90.06 81 PHE A CA 1
ATOM 601 C C . PHE A 1 81 ? 20.688 4.938 -21.068 1.00 90.06 8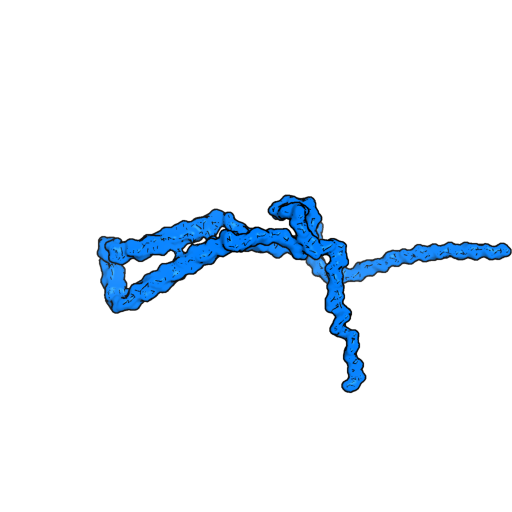1 PHE A C 1
ATOM 603 O O . PHE A 1 81 ? 21.635 4.365 -20.526 1.00 90.06 81 PHE A O 1
ATOM 610 N N . THR A 1 82 ? 19.473 4.378 -21.103 1.00 88.00 82 THR A N 1
ATOM 611 C CA . THR A 1 82 ? 19.205 3.063 -20.495 1.00 88.00 82 THR A CA 1
ATOM 612 C C . THR A 1 82 ? 19.905 1.905 -21.208 1.00 88.00 82 THR A C 1
ATOM 614 O O . THR A 1 82 ? 20.247 0.918 -20.548 1.00 88.00 82 THR A O 1
ATOM 617 N N . SER A 1 83 ? 20.149 2.026 -22.517 1.00 89.00 83 SER A N 1
ATOM 618 C CA . SER A 1 83 ? 20.925 1.072 -23.314 1.00 89.00 83 SER A CA 1
ATOM 619 C C . SER A 1 83 ? 22.418 1.146 -23.003 1.00 89.00 83 SER A C 1
ATOM 621 O O . SER A 1 83 ? 23.052 0.102 -22.881 1.00 89.00 83 SER A O 1
ATOM 623 N N . TYR A 1 84 ? 22.972 2.346 -22.799 1.00 92.94 84 TYR A N 1
ATOM 624 C CA . TYR A 1 84 ? 24.369 2.527 -22.382 1.00 92.94 84 TYR A CA 1
ATOM 625 C C . TYR A 1 84 ? 24.657 1.867 -21.025 1.00 92.94 84 TYR A C 1
ATOM 627 O O . TYR A 1 84 ? 25.733 1.325 -20.794 1.00 92.94 84 TYR A O 1
ATOM 635 N N . LEU A 1 85 ? 23.662 1.865 -20.137 1.00 89.88 85 LEU A N 1
ATOM 636 C CA . LEU A 1 85 ? 23.733 1.238 -18.818 1.00 89.88 85 LEU A CA 1
ATOM 637 C C . LEU A 1 85 ? 23.390 -0.259 -18.819 1.00 89.88 85 LEU A C 1
ATOM 639 O O . LEU A 1 85 ? 23.236 -0.842 -17.745 1.00 89.88 85 LEU A O 1
ATOM 643 N N . TYR A 1 86 ? 23.234 -0.902 -19.975 1.00 87.50 86 TYR A N 1
ATOM 644 C CA . TYR A 1 86 ? 22.966 -2.336 -20.032 1.00 87.50 86 TYR A CA 1
ATOM 645 C C . TYR A 1 86 ? 24.182 -3.144 -19.526 1.00 87.50 86 TYR A C 1
ATOM 647 O O . TYR A 1 86 ? 25.307 -2.861 -19.937 1.00 87.50 86 TYR A O 1
ATOM 655 N N . PRO A 1 87 ? 24.006 -4.162 -18.657 1.00 89.94 87 PRO A N 1
ATOM 656 C CA . PRO A 1 87 ? 22.744 -4.712 -18.148 1.00 89.94 87 PRO A CA 1
ATOM 657 C C . PRO A 1 87 ? 22.272 -4.112 -16.809 1.00 89.94 87 PRO A C 1
ATOM 659 O O . PRO A 1 87 ? 21.219 -4.503 -16.306 1.00 89.94 87 PRO A O 1
ATOM 662 N N . TYR A 1 88 ? 23.013 -3.176 -16.208 1.00 91.44 88 TYR A N 1
ATOM 663 C CA . TYR A 1 88 ? 22.697 -2.582 -14.900 1.00 91.44 88 TYR A CA 1
ATOM 664 C C . TYR A 1 88 ? 21.309 -1.936 -14.835 1.00 91.44 88 TYR A C 1
ATOM 666 O O . TYR A 1 88 ? 20.631 -2.030 -13.810 1.00 91.44 88 TYR A O 1
ATOM 674 N N . SER A 1 89 ? 20.848 -1.345 -15.939 1.00 87.56 89 SER A N 1
ATOM 675 C CA . SER A 1 89 ? 19.498 -0.786 -16.054 1.00 87.56 89 SER A CA 1
ATOM 676 C C . SER A 1 89 ? 18.397 -1.817 -15.757 1.00 87.56 89 SER A C 1
ATOM 678 O O . SER A 1 89 ? 17.410 -1.479 -15.101 1.00 87.56 89 SER A O 1
ATOM 680 N N . LEU A 1 90 ? 18.582 -3.091 -16.128 1.00 88.56 90 LEU A N 1
ATOM 681 C CA . LEU A 1 90 ? 17.627 -4.166 -15.828 1.00 88.56 90 LEU A CA 1
ATOM 682 C C . LEU A 1 90 ? 17.551 -4.479 -14.332 1.00 88.56 90 LEU A C 1
ATOM 684 O O . LEU A 1 90 ? 16.452 -4.677 -13.802 1.00 88.56 90 LEU A O 1
ATOM 688 N N . TYR A 1 91 ? 18.694 -4.504 -13.641 1.00 92.56 91 TYR A N 1
ATOM 689 C CA . TYR A 1 91 ? 18.732 -4.733 -12.195 1.00 92.56 91 TYR A CA 1
ATOM 690 C C . TYR A 1 91 ? 18.058 -3.588 -11.437 1.00 92.56 91 TYR A C 1
ATOM 692 O O . TYR A 1 91 ? 17.254 -3.844 -10.544 1.00 92.56 91 TYR A O 1
ATOM 700 N N . ILE A 1 92 ? 18.308 -2.337 -11.838 1.00 91.12 92 ILE A N 1
ATOM 701 C CA . ILE A 1 92 ? 17.691 -1.149 -11.228 1.00 91.12 92 ILE A CA 1
ATOM 702 C C . ILE A 1 92 ? 16.167 -1.176 -11.397 1.00 91.12 92 ILE A C 1
ATOM 704 O O . ILE A 1 92 ? 15.431 -1.002 -10.424 1.00 91.12 92 ILE A O 1
ATOM 708 N N . ILE A 1 93 ? 15.675 -1.448 -12.611 1.00 89.94 93 ILE A N 1
ATOM 709 C CA . ILE A 1 93 ? 14.231 -1.553 -12.876 1.00 89.94 93 ILE A CA 1
ATOM 710 C C . ILE A 1 93 ? 13.614 -2.695 -12.057 1.00 89.94 93 ILE A C 1
ATOM 712 O O . ILE A 1 93 ? 12.535 -2.537 -11.488 1.00 89.94 93 ILE A O 1
ATOM 716 N N . SER A 1 94 ? 14.299 -3.836 -11.957 1.00 91.19 94 SER A N 1
ATOM 717 C CA . SER A 1 94 ? 13.822 -4.988 -11.180 1.00 91.19 94 SER A CA 1
ATOM 718 C C . SER A 1 94 ? 13.770 -4.698 -9.677 1.00 91.19 94 SER A C 1
ATOM 720 O O . SER A 1 94 ? 12.799 -5.070 -9.018 1.00 91.19 94 SER A O 1
ATOM 722 N N . LEU A 1 95 ? 14.758 -3.976 -9.140 1.00 94.56 95 LEU A N 1
ATOM 723 C CA . LEU A 1 95 ? 14.769 -3.519 -7.749 1.00 94.56 95 LEU A CA 1
ATOM 724 C C . LEU A 1 95 ? 13.577 -2.594 -7.463 1.00 94.56 95 LEU A C 1
ATOM 726 O O . LEU A 1 95 ? 12.878 -2.764 -6.465 1.00 94.56 95 LEU A O 1
ATOM 730 N N . LEU A 1 96 ? 13.306 -1.649 -8.367 1.00 92.44 96 LEU A N 1
ATOM 731 C CA . LEU A 1 96 ? 12.181 -0.726 -8.233 1.00 92.44 96 LEU A CA 1
ATOM 732 C C . LEU A 1 96 ? 10.831 -1.461 -8.274 1.00 92.44 96 LEU A C 1
ATOM 734 O O . LEU A 1 96 ? 9.941 -1.176 -7.474 1.00 92.44 96 LEU A O 1
ATOM 738 N N . ARG A 1 97 ? 10.703 -2.470 -9.147 1.00 92.81 97 ARG A N 1
ATOM 739 C CA . ARG A 1 97 ? 9.533 -3.361 -9.178 1.00 92.81 97 ARG A CA 1
ATOM 740 C C . ARG A 1 97 ? 9.352 -4.109 -7.860 1.00 92.81 97 ARG A C 1
ATOM 742 O O . ARG A 1 97 ? 8.230 -4.175 -7.362 1.00 92.81 97 ARG A O 1
ATOM 749 N N . MET A 1 98 ? 10.433 -4.619 -7.266 1.00 94.00 98 MET A N 1
ATOM 750 C CA . MET A 1 98 ? 10.365 -5.258 -5.948 1.00 94.00 98 MET A CA 1
ATOM 751 C C . MET A 1 98 ? 9.925 -4.292 -4.854 1.00 94.00 98 MET A C 1
ATOM 753 O O . MET A 1 98 ? 9.116 -4.666 -4.009 1.00 94.00 98 MET A O 1
ATOM 757 N N . LEU A 1 99 ? 10.371 -3.037 -4.894 1.00 92.81 99 LEU A N 1
ATOM 758 C CA . LEU A 1 99 ? 9.930 -2.020 -3.943 1.00 92.81 99 LEU A CA 1
ATOM 759 C C . LEU A 1 99 ? 8.414 -1.784 -4.023 1.00 92.81 99 LEU A C 1
ATOM 761 O O . LEU A 1 99 ? 7.747 -1.744 -2.987 1.00 92.81 99 LEU A O 1
ATOM 765 N N . TRP A 1 100 ? 7.844 -1.663 -5.226 1.00 90.81 100 TRP A N 1
ATOM 766 C CA . TRP A 1 100 ? 6.387 -1.545 -5.380 1.00 90.81 100 TRP A CA 1
ATOM 767 C C . TRP A 1 100 ? 5.657 -2.809 -4.935 1.00 90.81 100 TRP A C 1
ATOM 769 O O . TRP A 1 100 ? 4.645 -2.716 -4.245 1.00 90.81 100 TRP A O 1
ATOM 779 N N . PHE A 1 101 ? 6.192 -3.988 -5.253 1.00 91.56 101 PHE A N 1
ATOM 780 C CA . PHE A 1 101 ? 5.612 -5.259 -4.825 1.00 91.56 101 PHE A CA 1
ATOM 781 C C . PHE A 1 101 ? 5.565 -5.391 -3.294 1.00 91.56 101 PHE A C 1
ATOM 783 O O . PHE A 1 101 ? 4.524 -5.721 -2.728 1.00 91.56 101 PHE A O 1
ATOM 790 N N . ILE A 1 102 ? 6.654 -5.041 -2.605 1.00 90.38 102 ILE A N 1
ATOM 791 C CA . ILE A 1 102 ? 6.710 -5.011 -1.138 1.00 90.38 102 ILE A CA 1
ATOM 792 C C . ILE A 1 102 ? 5.689 -4.012 -0.578 1.00 90.38 102 ILE A C 1
ATOM 794 O O . ILE A 1 102 ? 4.979 -4.336 0.372 1.00 90.38 102 ILE A O 1
ATOM 798 N N . ASN A 1 103 ? 5.553 -2.826 -1.179 1.00 90.00 103 ASN A N 1
ATOM 799 C CA . ASN A 1 103 ? 4.547 -1.846 -0.755 1.00 90.00 103 ASN A CA 1
ATOM 800 C C . ASN A 1 103 ? 3.112 -2.379 -0.883 1.00 90.00 103 ASN A C 1
ATOM 802 O O . ASN A 1 103 ? 2.288 -2.117 -0.006 1.00 90.00 103 ASN A O 1
ATOM 806 N N . ILE A 1 104 ? 2.818 -3.154 -1.931 1.00 87.75 104 ILE A N 1
ATOM 807 C CA . ILE A 1 104 ? 1.520 -3.821 -2.101 1.00 87.75 104 ILE A CA 1
ATOM 808 C C . ILE A 1 104 ? 1.292 -4.834 -0.973 1.00 87.75 104 ILE A C 1
ATOM 810 O O . ILE A 1 104 ? 0.243 -4.799 -0.334 1.00 87.75 104 ILE A O 1
ATOM 814 N N . ILE A 1 105 ? 2.277 -5.691 -0.677 1.00 86.75 105 ILE A N 1
ATOM 815 C CA . ILE A 1 105 ? 2.182 -6.673 0.418 1.00 86.75 105 ILE A CA 1
ATOM 816 C C . ILE A 1 105 ? 1.928 -5.972 1.755 1.00 86.75 105 ILE A C 1
ATOM 818 O O . ILE A 1 105 ? 1.025 -6.354 2.499 1.00 86.75 105 ILE A O 1
ATOM 822 N N . ILE A 1 106 ? 2.678 -4.908 2.051 1.00 85.12 106 ILE A N 1
ATOM 823 C CA . ILE A 1 106 ? 2.499 -4.137 3.285 1.00 85.12 106 ILE A CA 1
ATOM 824 C C . ILE A 1 106 ? 1.091 -3.533 3.341 1.00 85.12 106 ILE A C 1
ATOM 826 O O . ILE A 1 106 ? 0.463 -3.553 4.400 1.00 85.12 106 ILE A O 1
ATOM 830 N N . ALA A 1 107 ? 0.549 -3.055 2.222 1.00 85.56 107 ALA A N 1
ATOM 831 C CA . ALA A 1 107 ? -0.811 -2.527 2.172 1.00 85.56 107 ALA A CA 1
ATOM 832 C C . ALA A 1 107 ? -1.899 -3.602 2.385 1.00 85.56 107 ALA A C 1
ATOM 834 O O . ALA A 1 107 ? -2.997 -3.263 2.827 1.00 85.56 107 ALA A O 1
ATOM 835 N N . PHE A 1 108 ? -1.592 -4.883 2.146 1.00 82.62 108 PHE A N 1
ATOM 836 C CA . PHE A 1 108 ? -2.471 -6.014 2.469 1.00 82.62 108 PHE A CA 1
ATOM 837 C C . PHE A 1 108 ? -2.392 -6.479 3.929 1.00 82.62 108 PHE A C 1
ATOM 839 O O . PHE A 1 108 ? -3.280 -7.200 4.377 1.00 82.62 108 PHE A O 1
ATOM 846 N N . THR A 1 109 ? -1.393 -6.044 4.703 1.00 80.31 109 THR A N 1
ATOM 847 C CA . THR A 1 109 ? -1.257 -6.371 6.138 1.00 80.31 109 THR A CA 1
ATOM 848 C C . THR A 1 109 ? -2.567 -6.286 6.948 1.00 80.31 109 THR A C 1
ATOM 850 O O . THR A 1 109 ? -2.836 -7.224 7.702 1.00 80.31 109 THR A O 1
ATOM 853 N N . PRO A 1 110 ? -3.405 -5.232 6.832 1.00 77.81 110 PRO A N 1
ATOM 854 C CA . PRO A 1 110 ? -4.673 -5.157 7.565 1.00 77.81 110 PRO A CA 1
ATOM 855 C C . PRO A 1 110 ? -5.704 -6.245 7.212 1.00 77.81 110 PRO A C 1
ATOM 857 O O . PRO A 1 110 ? -6.581 -6.482 8.030 1.00 77.81 110 PRO A O 1
ATOM 860 N N . LEU A 1 111 ? -5.623 -6.930 6.060 1.00 78.06 111 LEU A N 1
ATOM 861 C CA . LEU A 1 111 ? -6.548 -8.036 5.734 1.00 78.06 111 LEU A CA 1
ATOM 862 C C . LEU A 1 111 ? -6.240 -9.304 6.532 1.00 78.06 111 LEU A C 1
ATOM 864 O O . LEU A 1 111 ? -7.134 -10.094 6.813 1.00 78.06 111 LEU A O 1
ATOM 868 N N . ILE A 1 112 ? -4.963 -9.523 6.838 1.00 76.75 112 ILE A N 1
ATOM 869 C CA . ILE A 1 112 ? -4.489 -10.750 7.488 1.00 76.75 112 ILE A CA 1
ATOM 870 C C . ILE A 1 112 ? -4.558 -10.599 9.012 1.00 76.75 112 ILE A C 1
ATOM 872 O O . ILE A 1 112 ? -4.625 -11.588 9.740 1.00 76.75 112 ILE A O 1
ATOM 876 N N . LYS A 1 113 ? -4.548 -9.359 9.515 1.00 78.44 113 LYS A N 1
ATOM 877 C CA . LYS A 1 113 ? -4.646 -9.089 10.947 1.00 78.44 113 LYS A CA 1
ATOM 878 C C . LYS A 1 113 ? -6.093 -9.259 11.426 1.00 78.44 113 LYS A C 1
ATOM 880 O O . LYS A 1 113 ? -6.963 -8.518 10.970 1.00 78.44 113 LYS A O 1
ATOM 885 N N . PRO A 1 114 ? -6.365 -10.185 12.363 1.00 74.38 114 PRO A N 1
ATOM 886 C CA . PRO A 1 114 ? -7.674 -10.270 12.992 1.00 74.38 114 PRO A CA 1
ATOM 887 C C . PRO A 1 114 ? -7.971 -8.980 13.763 1.00 74.38 114 PRO A C 1
ATOM 889 O O . PRO A 1 114 ? -7.063 -8.324 14.280 1.00 74.38 114 PRO A O 1
ATOM 892 N N . LYS A 1 115 ? -9.254 -8.620 13.845 1.00 76.94 115 LYS A N 1
ATOM 893 C CA . LYS A 1 115 ? -9.705 -7.460 14.617 1.00 76.94 115 LYS A CA 1
ATOM 894 C C . LYS A 1 115 ? -9.363 -7.671 16.095 1.00 76.94 115 LYS A C 1
ATOM 896 O O . LYS A 1 115 ? -9.782 -8.662 16.685 1.00 76.94 115 LYS A O 1
ATOM 901 N N . ASP A 1 116 ? -8.607 -6.739 16.673 1.00 79.88 116 ASP A N 1
ATOM 902 C CA . ASP A 1 116 ? -8.270 -6.756 18.098 1.00 79.88 116 ASP A CA 1
ATOM 903 C C . ASP A 1 116 ? -9.515 -6.447 18.948 1.00 79.88 116 ASP A C 1
ATOM 905 O O . ASP A 1 116 ? -10.226 -5.467 18.708 1.00 79.88 116 ASP A O 1
ATOM 909 N N . ASP A 1 117 ? -9.775 -7.306 19.930 1.00 80.25 117 ASP A N 1
ATOM 910 C CA . ASP A 1 117 ? -10.937 -7.265 20.819 1.00 80.25 117 ASP A CA 1
ATOM 911 C C . ASP A 1 117 ? -10.662 -6.487 22.124 1.00 80.25 117 ASP A C 1
ATOM 913 O O . ASP A 1 117 ? -11.567 -6.226 22.923 1.00 80.25 117 ASP A O 1
ATOM 917 N N . LEU A 1 118 ? -9.406 -6.071 22.347 1.00 82.12 118 LEU A N 1
ATOM 918 C CA . LEU A 1 118 ? -8.984 -5.252 23.493 1.00 82.12 118 LEU A CA 1
ATOM 919 C C . LEU A 1 118 ? -9.400 -5.846 24.850 1.00 82.12 118 LEU A C 1
ATOM 921 O O . LEU A 1 118 ? -9.762 -5.131 25.788 1.00 82.12 118 LEU A O 1
ATOM 925 N N . SER A 1 119 ? -9.370 -7.175 24.952 1.00 80.06 119 SER A N 1
ATOM 926 C CA . SER A 1 119 ? -9.775 -7.938 26.138 1.00 80.06 119 SER A CA 1
ATOM 927 C C . SER A 1 119 ? -8.846 -7.736 27.344 1.00 80.06 119 SER A C 1
ATOM 929 O O . SER A 1 119 ? -9.210 -8.086 28.468 1.00 80.06 119 SER A O 1
ATOM 931 N N . ASP A 1 120 ? -7.661 -7.151 27.149 1.00 78.31 120 ASP A N 1
ATOM 932 C CA . ASP A 1 120 ? -6.706 -6.749 28.190 1.00 78.31 120 ASP A CA 1
ATOM 933 C C . ASP A 1 120 ? -7.113 -5.468 28.938 1.00 78.31 120 ASP A C 1
ATOM 935 O O . ASP A 1 120 ? -6.556 -5.156 29.995 1.00 78.31 120 ASP A O 1
ATOM 939 N N . ILE A 1 121 ? -8.082 -4.714 28.414 1.00 79.19 121 ILE A N 1
ATOM 940 C CA . ILE A 1 121 ? -8.581 -3.493 29.043 1.00 79.19 121 ILE A CA 1
ATOM 941 C C . ILE A 1 121 ? -9.933 -3.803 29.700 1.00 79.19 121 ILE A C 1
ATOM 943 O O . ILE A 1 121 ? -10.882 -4.175 29.007 1.00 79.19 121 ILE A O 1
ATOM 947 N N . PRO A 1 122 ? -10.057 -3.650 31.032 1.00 75.06 122 PRO A N 1
ATOM 948 C CA . PRO A 1 122 ? -11.324 -3.860 31.717 1.00 75.06 122 PRO A CA 1
ATOM 949 C C . PRO A 1 122 ? -12.285 -2.716 31.373 1.00 75.06 122 PRO A C 1
ATOM 951 O O . PRO A 1 122 ? -12.216 -1.637 31.956 1.00 75.06 122 PRO A O 1
ATOM 954 N N . LEU A 1 123 ? -13.168 -2.952 30.406 1.00 77.94 123 LEU A N 1
ATOM 955 C CA . LEU A 1 123 ? -14.222 -2.030 29.986 1.00 77.94 123 LEU A CA 1
ATOM 956 C C . LEU A 1 123 ? -15.585 -2.645 30.306 1.00 77.94 123 LEU A C 1
ATOM 958 O O . LEU A 1 123 ? -15.780 -3.847 30.118 1.00 77.94 123 LEU A O 1
ATOM 962 N N . THR A 1 124 ? -16.544 -1.837 30.758 1.00 81.62 124 THR A N 1
ATOM 963 C CA . THR A 1 124 ? -17.926 -2.314 30.921 1.00 81.62 124 THR A CA 1
ATOM 964 C C . THR A 1 124 ? -18.558 -2.602 29.550 1.00 81.62 124 THR A C 1
ATOM 966 O O . THR A 1 124 ? -18.179 -1.967 28.561 1.00 81.62 124 THR A O 1
ATOM 969 N N . PRO A 1 125 ? -19.564 -3.493 29.449 1.00 79.56 125 PRO A N 1
ATOM 970 C CA . PRO A 1 125 ? -20.242 -3.767 28.176 1.00 79.56 125 PRO A CA 1
ATOM 971 C C . PRO A 1 125 ? -20.805 -2.504 27.506 1.00 79.56 125 PRO A C 1
ATOM 973 O O . PRO A 1 125 ? -20.701 -2.336 26.293 1.00 79.56 125 PRO A O 1
ATOM 976 N N . SER A 1 126 ? -21.319 -1.563 28.304 1.00 78.69 126 SER A N 1
ATOM 977 C CA . SER A 1 126 ? -21.777 -0.255 27.828 1.00 78.69 126 SER A CA 1
ATOM 978 C C . SER A 1 126 ? -20.640 0.611 27.275 1.00 78.69 126 SER A C 1
ATOM 980 O O . SER A 1 126 ? -20.796 1.221 26.222 1.00 78.69 126 SER A O 1
ATOM 982 N N . GLN A 1 127 ? -19.474 0.635 27.929 1.00 83.19 127 GLN A N 1
ATOM 983 C CA . GLN A 1 127 ? -18.290 1.348 27.435 1.00 83.19 127 GLN A CA 1
ATOM 984 C C . GLN A 1 127 ? -17.754 0.730 26.141 1.00 83.19 127 GLN A C 1
ATOM 986 O O . GLN A 1 127 ? -17.332 1.454 25.245 1.00 83.19 127 GLN A O 1
ATOM 991 N N . ARG A 1 128 ? -17.807 -0.599 26.011 1.00 85.75 128 ARG A N 1
ATOM 992 C CA . ARG A 1 128 ? -17.411 -1.309 24.787 1.00 85.75 128 ARG A CA 1
ATOM 993 C C . ARG A 1 128 ? -18.339 -0.984 23.622 1.00 85.75 128 ARG A C 1
ATOM 995 O O . ARG A 1 128 ? -17.847 -0.627 22.554 1.00 85.75 128 ARG A O 1
ATOM 1002 N N . ALA A 1 129 ? -19.651 -0.992 23.859 1.00 83.50 129 ALA A N 1
ATOM 1003 C CA . ALA A 1 129 ? -20.638 -0.581 22.864 1.00 83.50 129 ALA A CA 1
ATOM 1004 C C . ALA A 1 129 ? -20.397 0.860 22.373 1.00 83.50 129 ALA A C 1
ATOM 1006 O O . ALA A 1 129 ? -20.443 1.116 21.173 1.00 83.50 129 ALA A O 1
ATOM 1007 N N . LEU A 1 130 ? -20.051 1.784 23.279 1.00 85.38 130 LEU A N 1
ATOM 1008 C CA . LEU A 1 130 ? -19.711 3.171 22.927 1.00 85.38 130 LEU A CA 1
ATOM 1009 C C . LEU A 1 130 ? -18.424 3.302 22.093 1.00 85.38 130 LEU A C 1
ATOM 1011 O O . LEU A 1 130 ? -18.281 4.262 21.342 1.00 85.38 130 LEU A O 1
ATOM 1015 N N . LEU A 1 131 ? -17.495 2.352 22.207 1.00 83.88 131 LEU A N 1
ATOM 1016 C CA . LEU A 1 131 ? -16.228 2.323 21.464 1.00 83.88 131 LEU A CA 1
ATOM 1017 C C . LEU A 1 131 ? -16.295 1.480 20.176 1.00 83.88 131 LEU A C 1
ATOM 1019 O O . LEU A 1 131 ? -15.271 1.293 19.515 1.00 83.88 131 LEU A O 1
ATOM 1023 N N . GLY A 1 132 ? -17.470 0.941 19.827 1.00 82.00 132 GLY A N 1
ATOM 1024 C CA . GLY A 1 132 ? -17.649 0.051 18.672 1.00 82.00 132 GLY A CA 1
ATOM 1025 C C . GLY A 1 132 ? -16.986 -1.326 18.832 1.00 82.00 132 GLY A C 1
ATOM 1026 O O . GLY A 1 132 ? -16.643 -1.974 17.837 1.00 82.00 132 GLY A O 1
ATOM 1027 N N . LEU A 1 133 ? -16.761 -1.752 20.078 1.00 83.12 133 LEU A N 1
ATOM 1028 C CA . LEU A 1 133 ? -16.219 -3.058 20.459 1.00 83.12 133 LEU A CA 1
ATOM 1029 C C . LEU A 1 133 ? -17.360 -4.038 20.776 1.00 83.12 133 LEU A C 1
ATOM 1031 O O . LEU A 1 133 ? -18.446 -3.612 21.166 1.00 83.12 133 LEU A O 1
ATOM 1035 N N . ASP A 1 134 ? -17.115 -5.347 20.648 1.00 81.50 134 ASP A N 1
ATOM 1036 C CA . ASP A 1 134 ? -18.117 -6.375 20.972 1.00 81.50 134 ASP A CA 1
ATOM 1037 C C . ASP A 1 134 ? -18.446 -6.342 22.480 1.00 81.50 134 ASP A C 1
ATOM 1039 O O . ASP A 1 134 ? -17.534 -6.538 23.288 1.00 81.50 134 ASP A O 1
ATOM 1043 N N . PRO A 1 135 ? -19.701 -6.100 22.902 1.00 79.44 135 PRO A N 1
ATOM 1044 C CA . PRO A 1 135 ? -20.077 -6.066 24.315 1.00 79.44 135 PRO A CA 1
ATOM 1045 C C . PRO A 1 135 ? -19.921 -7.407 25.049 1.00 79.44 135 PRO A C 1
ATOM 1047 O O . PRO A 1 135 ? -19.806 -7.400 26.273 1.00 79.44 135 PRO A O 1
ATOM 1050 N N . ASN A 1 136 ? -19.924 -8.533 24.325 1.00 77.00 136 ASN A N 1
ATOM 1051 C CA . ASN A 1 136 ? -19.915 -9.892 24.886 1.00 77.00 136 ASN A CA 1
ATOM 1052 C C . ASN A 1 136 ? -18.517 -10.521 24.961 1.00 77.00 136 ASN A C 1
ATOM 1054 O O . ASN A 1 136 ? -18.355 -11.631 25.469 1.00 77.00 136 ASN A O 1
ATOM 1058 N N . ALA A 1 137 ? -17.508 -9.817 24.459 1.00 71.50 137 ALA A N 1
ATOM 1059 C CA . ALA A 1 137 ? -16.116 -10.216 24.541 1.00 71.50 137 ALA A CA 1
ATOM 1060 C C . ALA A 1 137 ? -15.656 -10.466 25.991 1.00 71.50 137 ALA A C 1
ATOM 1062 O O . ALA A 1 137 ? -15.918 -9.638 26.873 1.00 71.50 137 ALA A O 1
ATOM 1063 N N . PRO A 1 138 ? -14.916 -11.556 26.261 1.00 64.44 138 PRO A N 1
ATOM 1064 C CA . PRO A 1 138 ? -14.405 -11.833 27.594 1.00 64.44 138 PRO A CA 1
ATOM 1065 C C . PRO A 1 138 ? -13.350 -10.789 27.990 1.00 64.44 138 PRO A C 1
ATOM 1067 O O . PRO A 1 138 ? -12.216 -10.816 27.519 1.00 64.44 138 PRO A O 1
ATOM 1070 N N . SER A 1 139 ? -13.692 -9.870 28.898 1.00 60.00 139 SER A N 1
ATOM 1071 C CA . SER A 1 139 ? -12.713 -8.974 29.519 1.00 60.00 139 SER A CA 1
ATOM 1072 C C . SER A 1 139 ? -11.827 -9.773 30.482 1.00 60.00 139 SER A C 1
ATOM 1074 O O . SER A 1 139 ? -12.303 -10.274 31.503 1.00 60.00 139 SER A O 1
ATOM 1076 N N . SER A 1 140 ? -10.536 -9.892 30.174 1.00 56.59 140 SER A N 1
ATOM 1077 C CA . SER A 1 140 ? -9.578 -10.716 30.929 1.00 56.59 140 SER A CA 1
ATOM 1078 C C . SER A 1 140 ? -9.227 -10.158 32.316 1.00 56.59 140 SER A C 1
ATOM 1080 O O . SER A 1 140 ? -8.695 -10.886 33.154 1.00 56.59 140 SER A O 1
ATOM 1082 N N . LEU A 1 141 ?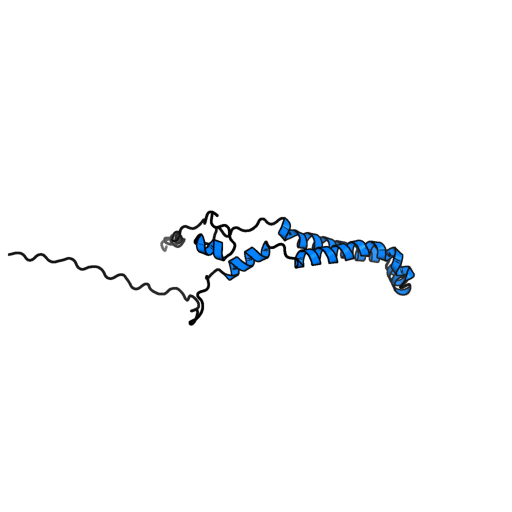 -9.572 -8.898 32.613 1.00 54.50 141 LEU A N 1
ATOM 1083 C CA . LEU A 1 141 ? -9.433 -8.322 33.950 1.00 54.50 141 LEU A CA 1
ATOM 1084 C C . LEU A 1 141 ? -10.798 -8.087 34.598 1.00 54.50 141 LEU A C 1
ATOM 1086 O O . LEU A 1 141 ? -11.555 -7.204 34.200 1.00 54.50 141 LEU A O 1
ATOM 1090 N N . LYS A 1 142 ? -11.062 -8.811 35.690 1.00 54.81 142 LYS A N 1
ATOM 1091 C CA . LYS A 1 142 ? -12.036 -8.361 36.690 1.00 54.81 142 LYS A CA 1
ATOM 1092 C C . LYS A 1 142 ? -11.562 -7.012 37.255 1.00 54.81 142 LYS A C 1
ATOM 1094 O O . LYS A 1 142 ? -10.368 -6.893 37.563 1.00 54.81 142 LYS A O 1
ATOM 1099 N N . PRO A 1 143 ? -12.453 -6.022 37.445 1.00 45.34 143 PRO A N 1
ATOM 1100 C CA . PRO A 1 143 ? -12.120 -4.806 38.178 1.00 45.34 143 PRO A CA 1
ATOM 1101 C C . PRO A 1 143 ? -11.559 -5.204 39.551 1.00 45.34 143 PRO A C 1
ATOM 1103 O O . PRO A 1 143 ? -12.257 -5.824 40.347 1.00 45.34 143 PRO A O 1
ATOM 1106 N N . GLY A 1 144 ? -10.273 -4.939 39.795 1.00 52.66 144 GLY A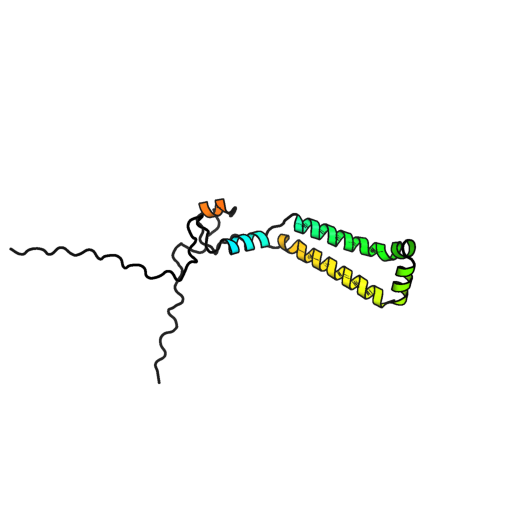 N 1
ATOM 1107 C CA . GLY A 1 144 ? -9.626 -5.190 41.090 1.00 52.66 144 GLY A CA 1
ATOM 1108 C C . GLY A 1 144 ? -8.591 -6.320 41.165 1.00 52.66 144 GLY A C 1
ATOM 1109 O O . GLY A 1 144 ? -8.029 -6.518 42.235 1.00 52.66 144 GLY A O 1
ATOM 1110 N N . SER A 1 145 ? -8.266 -7.036 40.080 1.00 47.12 145 SER A N 1
ATOM 1111 C CA . SER A 1 145 ? -7.203 -8.066 40.114 1.00 47.12 145 SER A CA 1
ATOM 1112 C C . SER A 1 145 ? -5.898 -7.623 39.442 1.00 47.12 145 SER A C 1
ATOM 1114 O O . SER A 1 145 ? -5.312 -8.337 38.636 1.00 47.12 145 SER A O 1
ATOM 1116 N N . GLN A 1 146 ? -5.399 -6.436 39.791 1.00 46.22 146 GLN A N 1
ATOM 1117 C CA . GLN A 1 146 ? -3.957 -6.197 39.714 1.00 46.22 146 GLN A CA 1
ATOM 1118 C C . GLN A 1 146 ? -3.343 -6.829 40.960 1.00 46.22 146 GLN A C 1
ATOM 1120 O O . GLN A 1 146 ? -3.323 -6.218 42.024 1.00 46.22 146 GLN A O 1
ATOM 1125 N N . LYS A 1 147 ? -2.866 -8.076 40.849 1.00 44.50 147 LYS A N 1
ATOM 1126 C CA . LYS A 1 147 ? -1.963 -8.620 41.867 1.00 44.50 147 LYS A CA 1
ATOM 1127 C C . LYS A 1 147 ? -0.722 -7.722 41.887 1.00 44.50 147 LYS A C 1
ATOM 1129 O O . LYS A 1 147 ? -0.050 -7.633 40.857 1.00 44.50 147 LYS A O 1
ATOM 1134 N N . PRO A 1 148 ? -0.399 -7.052 43.003 1.00 45.28 148 PRO A N 1
ATOM 1135 C CA . PRO A 1 148 ? 0.850 -6.324 43.097 1.00 45.28 148 PRO A CA 1
ATOM 1136 C C . PRO A 1 148 ? 1.995 -7.338 42.996 1.00 45.28 148 PRO A C 1
ATOM 1138 O O . PRO A 1 148 ? 2.215 -8.137 43.902 1.00 45.28 148 PRO A O 1
ATOM 1141 N N . GLN A 1 149 ? 2.745 -7.298 41.895 1.00 54.28 149 GLN A N 1
ATOM 1142 C CA . GLN A 1 149 ? 4.007 -8.027 41.690 1.00 54.28 149 GLN A CA 1
ATOM 1143 C C . GLN A 1 149 ? 5.150 -7.485 42.580 1.00 54.28 149 GLN A C 1
ATOM 1145 O O . GLN A 1 149 ? 6.319 -7.553 42.222 1.00 54.28 149 GLN A O 1
ATOM 1150 N N . PHE A 1 150 ? 4.832 -6.933 43.752 1.00 51.03 150 PHE A N 1
ATOM 1151 C CA . PHE A 1 150 ? 5.781 -6.232 44.620 1.00 51.03 150 PHE A CA 1
ATOM 1152 C C . PHE A 1 150 ? 6.225 -7.034 45.852 1.00 51.03 150 PHE A C 1
ATOM 1154 O O . PHE A 1 150 ? 6.827 -6.473 46.762 1.00 51.03 150 PHE A O 1
ATOM 1161 N N . LEU A 1 151 ? 5.971 -8.345 45.893 1.00 49.34 151 LEU A N 1
ATOM 1162 C CA . LEU A 1 151 ? 6.355 -9.204 47.022 1.00 49.34 151 LEU A CA 1
ATOM 1163 C C . LEU A 1 151 ? 7.282 -10.356 46.615 1.00 49.34 151 LEU A C 1
ATOM 1165 O O . LEU A 1 151 ? 7.055 -11.497 46.998 1.00 49.34 151 LEU A O 1
ATOM 1169 N N . LEU A 1 152 ? 8.341 -10.071 45.852 1.00 51.62 152 LEU A N 1
ATOM 1170 C CA . LEU A 1 152 ? 9.427 -11.044 45.647 1.00 51.62 152 LEU A CA 1
ATOM 1171 C C . LEU A 1 152 ? 10.842 -10.437 45.681 1.00 51.62 152 LEU A C 1
ATOM 1173 O O . LEU A 1 152 ? 11.760 -10.987 45.092 1.00 51.62 152 LEU A O 1
ATOM 1177 N N . PHE A 1 153 ? 11.042 -9.328 46.404 1.00 51.66 153 PHE A N 1
ATOM 1178 C CA . PHE A 1 153 ? 12.389 -8.815 46.713 1.00 51.66 153 PHE A CA 1
ATOM 1179 C C . PHE A 1 153 ? 12.494 -8.247 48.137 1.00 51.66 153 PHE A C 1
ATOM 1181 O O . PHE A 1 153 ? 12.814 -7.085 48.348 1.00 51.66 153 PHE A O 1
ATOM 1188 N N . LYS A 1 154 ? 12.214 -9.087 49.132 1.00 53.16 154 LYS A N 1
ATOM 1189 C CA . LYS A 1 154 ? 12.832 -9.080 50.472 1.00 53.16 154 LYS A CA 1
ATOM 1190 C C . LYS A 1 154 ? 12.789 -10.554 50.883 1.00 53.16 154 LYS A C 1
ATOM 1192 O O . LYS A 1 154 ? 11.706 -11.108 50.983 1.00 53.16 154 LYS A O 1
ATOM 1197 N N . LEU A 1 155 ? 13.893 -11.284 50.973 1.00 53.84 155 LEU A N 1
ATOM 1198 C CA . LEU A 1 155 ? 14.927 -11.149 51.991 1.00 53.84 155 LEU A CA 1
ATOM 1199 C C . LEU A 1 155 ? 16.186 -11.888 51.502 1.00 53.84 155 LEU A C 1
ATOM 1201 O O . LEU A 1 155 ? 16.139 -13.099 51.308 1.00 53.84 155 LEU A O 1
ATOM 1205 N N . ALA A 1 156 ? 17.308 -11.190 51.360 1.00 50.50 156 ALA A N 1
ATOM 1206 C CA . ALA A 1 156 ? 18.622 -11.804 51.523 1.00 50.50 156 ALA A CA 1
ATOM 1207 C C . ALA A 1 156 ? 19.309 -11.031 52.658 1.00 50.50 156 ALA A C 1
ATOM 1209 O O . ALA A 1 156 ? 19.370 -9.799 52.578 1.00 50.50 156 ALA A O 1
ATOM 1210 N N . PRO A 1 157 ? 19.701 -11.696 53.757 1.00 59.09 157 PRO A N 1
ATOM 1211 C CA . PRO A 1 157 ? 20.332 -11.027 54.879 1.00 59.09 157 PRO A CA 1
ATOM 1212 C C . PRO A 1 157 ? 21.743 -10.589 54.490 1.00 59.09 157 PRO A C 1
ATOM 1214 O O . PRO A 1 157 ? 22.446 -11.279 53.757 1.00 59.09 157 PRO A O 1
ATOM 1217 N N . PHE A 1 158 ? 22.125 -9.427 55.009 1.00 51.88 158 PHE A N 1
ATOM 1218 C CA . PHE A 1 158 ? 23.512 -9.011 55.149 1.00 51.88 158 PHE A CA 1
ATOM 1219 C C . PHE A 1 158 ? 24.319 -10.135 55.797 1.00 51.88 158 PHE A C 1
ATOM 1221 O O . PHE A 1 158 ? 23.972 -10.498 56.916 1.00 51.88 158 PHE A O 1
ATOM 1228 N N . TRP A 1 159 ? 25.342 -10.636 55.101 1.00 55.41 159 TRP A N 1
ATOM 1229 C CA . TRP A 1 159 ? 26.684 -10.961 55.601 1.00 55.41 159 TRP A CA 1
ATOM 1230 C C . TRP A 1 159 ? 27.637 -11.003 54.405 1.00 55.41 159 TRP A C 1
ATOM 1232 O O . TRP A 1 159 ? 27.312 -11.709 53.425 1.00 55.41 159 TRP A O 1
#

InterPro domains:
  IPR012578 Nuclear pore complex component [PF08058] (27-137)
  IPR012578 Nuclear pore complex component [PTHR28003] (89-146)

Secondary structure (DSSP, 8-state):
--PPPPPPPPPPP-----S------SS----TTHHHHHHHHHHT---HHHHHHHHHHHHHHHHHHHHHHHHHHH-HHHHHHHHHTTTHHHHHHHHHHHHHHHHHHHHHHHHHSPPP--TTS---HHHHHHTT--TTS--S--TT------SSS------

Organism: NCBI:txid265104